Protein AF-A0A418Q0A8-F1 (afdb_monomer_lite)

Secondary structure (DSSP, 8-state):
--HHHHHHHHHHHHHHHHHHHHHHTSSS--HHHHHHHHHHHHHHHHHHHT-

Foldseek 3Di:
DPPVVLVVLVVVLVVLVVVLVVQVPDPDHDVVVNVVSVVVSVVSVCVNVDD

pLDDT: mean 86.93, std 9.68, range [46.66, 94.12]

Sequence (51 aa):
MDKAHVEAISSKHAALHAQIDAEEARVHPDDDLLARLKKEKLRLKDAMVGH

Organism: NCBI:txid2315689

InterPro domains:
  IPR007420 Protein of unknown function DUF465 [PF04325]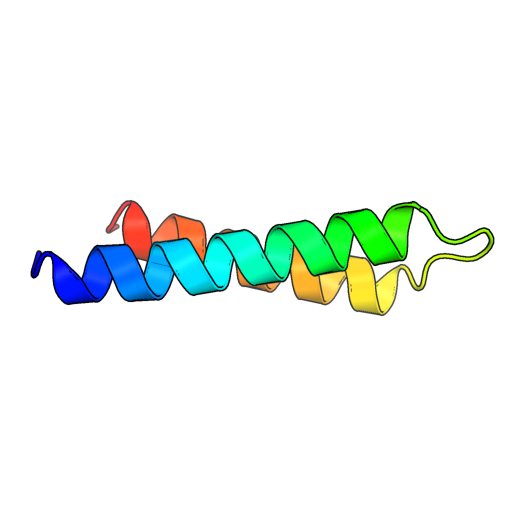 (9-48)
  IPR038444 DUF465 superfamily [G3DSA:6.10.280.50] (1-50)

Radius of gyration: 12.42 Å; chains: 1; bounding box: 23×20×35 Å

Structure (mmCIF, N/CA/C/O backbone):
data_AF-A0A418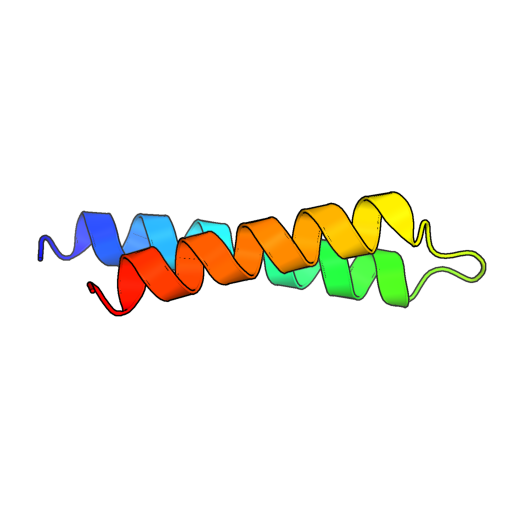Q0A8-F1
#
_entry.id   AF-A0A418Q0A8-F1
#
loop_
_atom_site.group_PDB
_atom_site.id
_atom_site.type_symbol
_atom_site.label_atom_id
_atom_site.label_alt_id
_atom_site.label_comp_id
_atom_site.label_asym_id
_atom_site.label_entity_id
_atom_site.label_seq_id
_atom_site.pdbx_PDB_ins_code
_atom_site.Cartn_x
_atom_site.Cartn_y
_atom_site.Cartn_z
_atom_site.occupancy
_atom_site.B_iso_or_equiv
_atom_site.auth_seq_id
_atom_site.auth_comp_id
_atom_site.auth_asym_id
_atom_site.auth_atom_id
_atom_site.pdbx_PDB_model_num
ATOM 1 N N . MET A 1 1 ? -12.173 4.558 19.285 1.00 54.38 1 MET A N 1
ATOM 2 C CA . MET A 1 1 ? -11.599 3.805 18.154 1.00 54.38 1 MET A CA 1
ATOM 3 C C . MET A 1 1 ? -12.235 2.426 18.156 1.00 54.38 1 MET A C 1
ATOM 5 O O . MET A 1 1 ? -11.806 1.565 18.915 1.00 54.38 1 MET A O 1
ATOM 9 N N . ASP A 1 2 ? -13.316 2.241 17.402 1.00 71.25 2 ASP A N 1
ATOM 10 C CA . ASP A 1 2 ? -13.975 0.940 17.276 1.00 71.25 2 ASP A CA 1
ATOM 11 C C . ASP A 1 2 ? -13.028 -0.067 16.619 1.00 71.25 2 ASP A C 1
ATOM 13 O O . ASP A 1 2 ? -12.449 0.207 15.567 1.00 71.25 2 ASP A O 1
ATOM 17 N N . LYS A 1 3 ? -12.859 -1.241 17.233 1.00 72.88 3 LYS A N 1
ATOM 18 C CA . LYS A 1 3 ? -11.942 -2.294 16.761 1.00 72.88 3 LYS A CA 1
ATOM 19 C C . LYS A 1 3 ? -12.194 -2.665 15.290 1.00 72.88 3 LYS A C 1
ATOM 21 O O . LYS A 1 3 ? -11.251 -2.753 14.510 1.00 72.88 3 LYS A O 1
ATOM 26 N N . ALA A 1 4 ? -13.467 -2.712 14.893 1.00 78.69 4 ALA A N 1
ATOM 27 C CA . ALA A 1 4 ? -13.894 -2.952 13.516 1.00 78.69 4 ALA A CA 1
ATOM 28 C C . ALA A 1 4 ? -13.431 -1.864 12.524 1.00 78.69 4 ALA A C 1
ATOM 30 O O . ALA A 1 4 ? -13.150 -2.161 11.364 1.00 78.69 4 ALA A O 1
ATOM 31 N N . HIS A 1 5 ? -13.326 -0.605 12.961 1.00 78.56 5 HIS A N 1
ATOM 32 C CA . HIS A 1 5 ? -12.857 0.497 12.119 1.00 78.56 5 HIS A CA 1
ATOM 33 C C . HIS A 1 5 ? -11.357 0.368 11.828 1.00 78.56 5 HIS A C 1
ATOM 35 O O . HIS A 1 5 ? -10.930 0.493 10.681 1.00 78.56 5 HIS A O 1
ATOM 41 N N . VAL A 1 6 ? -10.566 0.034 12.851 1.00 82.00 6 VAL A N 1
ATOM 42 C CA . VAL A 1 6 ? -9.122 -0.208 12.714 1.00 82.00 6 VAL A CA 1
ATOM 43 C C . VAL A 1 6 ? -8.853 -1.443 11.852 1.00 82.00 6 VAL A C 1
ATOM 45 O O . VAL A 1 6 ? -7.988 -1.402 10.981 1.00 82.00 6 VAL A O 1
ATOM 48 N N . GLU A 1 7 ? -9.622 -2.520 12.026 1.00 86.25 7 GLU A N 1
ATOM 49 C CA . GLU A 1 7 ? -9.520 -3.726 11.191 1.00 86.25 7 GLU A CA 1
ATOM 50 C C . GLU A 1 7 ? -9.853 -3.440 9.721 1.00 86.25 7 GLU A C 1
ATOM 52 O O . GLU A 1 7 ? -9.118 -3.868 8.827 1.00 86.25 7 GLU A O 1
ATOM 57 N N . ALA A 1 8 ? -10.901 -2.655 9.452 1.00 87.06 8 ALA A N 1
ATOM 58 C CA . ALA A 1 8 ? -11.263 -2.260 8.094 1.00 87.06 8 ALA A CA 1
ATOM 59 C C . ALA A 1 8 ? -10.172 -1.406 7.427 1.00 87.06 8 ALA A C 1
ATOM 61 O O . ALA A 1 8 ? -9.850 -1.616 6.255 1.00 87.06 8 ALA A O 1
ATOM 62 N N . ILE A 1 9 ? -9.582 -0.456 8.160 1.00 87.31 9 ILE A N 1
ATOM 63 C CA . ILE A 1 9 ? -8.496 0.373 7.629 1.00 87.31 9 ILE A CA 1
ATOM 64 C C . ILE A 1 9 ? -7.222 -0.458 7.422 1.00 87.31 9 ILE A C 1
ATOM 66 O O . ILE A 1 9 ? -6.582 -0.338 6.377 1.00 87.31 9 ILE A O 1
ATOM 70 N N . SER A 1 10 ? -6.888 -1.344 8.360 1.00 87.56 10 SER A N 1
ATOM 71 C CA . SER A 1 10 ? -5.742 -2.253 8.256 1.00 87.56 10 SER A CA 1
ATOM 72 C C . SER A 1 10 ? -5.863 -3.187 7.046 1.00 87.56 10 SER A C 1
ATOM 74 O O . SER A 1 10 ? -4.920 -3.315 6.264 1.00 87.56 10 SER A O 1
ATOM 76 N N . SER A 1 11 ? -7.049 -3.760 6.816 1.00 90.69 11 SER A N 1
ATOM 77 C CA . SER A 1 11 ? -7.327 -4.604 5.648 1.00 90.69 11 SER A CA 1
ATOM 78 C C . SER A 1 11 ? -7.144 -3.841 4.329 1.00 90.69 11 SER A C 1
ATOM 80 O O . SER A 1 11 ? -6.450 -4.319 3.430 1.00 90.69 11 SER A O 1
ATOM 82 N N . LYS A 1 12 ? -7.671 -2.611 4.231 1.00 90.19 12 LYS A N 1
ATOM 83 C CA . LYS A 1 12 ? -7.462 -1.741 3.059 1.00 90.19 12 LYS A CA 1
ATOM 84 C C . LYS A 1 12 ? -5.989 -1.388 2.857 1.00 90.19 12 LYS A C 1
ATOM 86 O O . LYS A 1 12 ? -5.497 -1.412 1.732 1.00 90.19 12 LYS A O 1
ATOM 91 N N . HIS A 1 13 ? -5.273 -1.090 3.938 1.00 91.00 13 HIS A N 1
ATOM 92 C CA . HIS A 1 13 ? -3.845 -0.796 3.893 1.00 91.00 13 HIS A CA 1
ATOM 93 C C . HIS A 1 13 ? -3.029 -2.003 3.402 1.00 91.00 13 HIS A C 1
ATOM 95 O O . HIS A 1 13 ? -2.143 -1.836 2.564 1.00 91.00 13 HIS A O 1
ATOM 101 N N . ALA A 1 14 ? -3.344 -3.216 3.867 1.00 92.00 14 ALA A N 1
ATOM 102 C CA . ALA A 1 14 ? -2.711 -4.448 3.398 1.00 92.00 14 ALA A CA 1
ATOM 103 C C . ALA A 1 14 ? -2.988 -4.705 1.906 1.00 92.00 14 ALA A C 1
ATOM 105 O O . ALA A 1 14 ? -2.067 -5.026 1.158 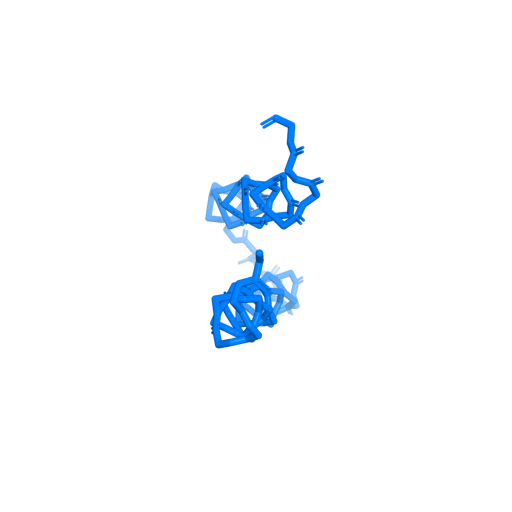1.00 92.00 14 ALA A O 1
ATOM 106 N N . ALA A 1 15 ? -4.227 -4.489 1.452 1.00 92.81 15 ALA A N 1
ATOM 107 C CA . ALA A 1 15 ? -4.599 -4.638 0.047 1.00 92.81 15 ALA A CA 1
ATOM 108 C C . ALA A 1 15 ? -3.875 -3.637 -0.871 1.00 92.81 15 ALA A C 1
ATOM 110 O O . ALA A 1 15 ? -3.451 -4.001 -1.966 1.00 92.81 15 ALA A O 1
ATOM 111 N N . LEU A 1 16 ? -3.712 -2.382 -0.440 1.00 92.62 16 LEU A N 1
ATOM 112 C CA . LEU A 1 16 ? -2.936 -1.387 -1.188 1.00 92.62 16 LEU A CA 1
ATOM 113 C C . LEU A 1 16 ? -1.450 -1.719 -1.211 1.00 92.62 16 LEU A C 1
ATOM 115 O O . LEU A 1 16 ? -0.800 -1.509 -2.228 1.00 92.62 16 LEU A O 1
ATOM 119 N N . HIS A 1 17 ? -0.911 -2.247 -0.112 1.00 92.25 17 HIS A N 1
ATOM 120 C CA . HIS A 1 17 ? 0.484 -2.664 -0.076 1.00 92.25 17 HIS A CA 1
ATOM 121 C C . HIS A 1 17 ? 0.748 -3.776 -1.093 1.00 92.25 17 HIS A C 1
ATOM 123 O O . HIS A 1 17 ? 1.624 -3.609 -1.929 1.00 92.25 17 HIS A O 1
ATOM 129 N N . ALA A 1 18 ? -0.093 -4.814 -1.114 1.00 94.12 18 ALA A N 1
ATOM 130 C CA . ALA A 1 18 ? 0.014 -5.904 -2.081 1.00 94.12 18 ALA A CA 1
ATOM 131 C C . ALA A 1 18 ? -0.106 -5.431 -3.542 1.00 94.12 18 ALA A C 1
ATOM 133 O O . ALA A 1 18 ? 0.599 -5.940 -4.407 1.00 94.12 18 ALA A O 1
ATOM 134 N N . GLN A 1 19 ? -0.969 -4.447 -3.824 1.00 92.56 19 GLN A N 1
ATOM 135 C CA . GLN A 1 19 ? -1.080 -3.847 -5.161 1.00 92.56 19 GLN A CA 1
ATOM 136 C C . GLN A 1 19 ? 0.184 -3.082 -5.563 1.00 92.56 19 GLN A C 1
ATOM 138 O O . GLN A 1 19 ? 0.611 -3.186 -6.707 1.00 92.56 19 GLN A O 1
ATOM 143 N N . ILE A 1 20 ? 0.794 -2.344 -4.630 1.00 92.50 20 ILE A N 1
ATOM 144 C CA . ILE A 1 20 ? 2.065 -1.650 -4.869 1.00 92.50 20 ILE A CA 1
ATOM 145 C C . ILE A 1 20 ? 3.170 -2.669 -5.142 1.00 92.50 20 ILE A C 1
ATOM 147 O O . ILE A 1 20 ? 3.846 -2.543 -6.151 1.00 92.50 20 ILE A O 1
ATOM 151 N N . ASP A 1 21 ? 3.315 -3.696 -4.301 1.00 93.94 21 ASP A N 1
ATOM 152 C CA . ASP A 1 21 ? 4.348 -4.725 -4.475 1.00 93.94 21 ASP A CA 1
ATOM 153 C C . ASP A 1 21 ? 4.183 -5.480 -5.803 1.00 93.94 21 ASP A C 1
ATOM 155 O O . ASP A 1 21 ? 5.161 -5.747 -6.500 1.00 93.94 21 ASP A O 1
ATOM 159 N N . ALA A 1 22 ? 2.940 -5.786 -6.191 1.00 93.25 22 ALA A N 1
ATOM 160 C CA . ALA A 1 22 ? 2.646 -6.417 -7.472 1.00 93.25 22 ALA A CA 1
ATOM 161 C C . ALA A 1 22 ? 3.009 -5.520 -8.663 1.00 93.25 22 ALA A C 1
ATOM 163 O O . ALA A 1 22 ? 3.506 -6.034 -9.661 1.00 93.25 22 ALA A O 1
ATOM 164 N N . GLU A 1 23 ? 2.770 -4.210 -8.564 1.00 91.81 23 GLU A N 1
ATOM 165 C CA . GLU A 1 23 ? 3.087 -3.239 -9.614 1.00 91.81 23 GLU A CA 1
ATOM 166 C C . GLU A 1 23 ? 4.598 -2.949 -9.683 1.00 91.81 23 GLU A C 1
ATOM 168 O O . GLU A 1 23 ? 5.156 -2.951 -10.77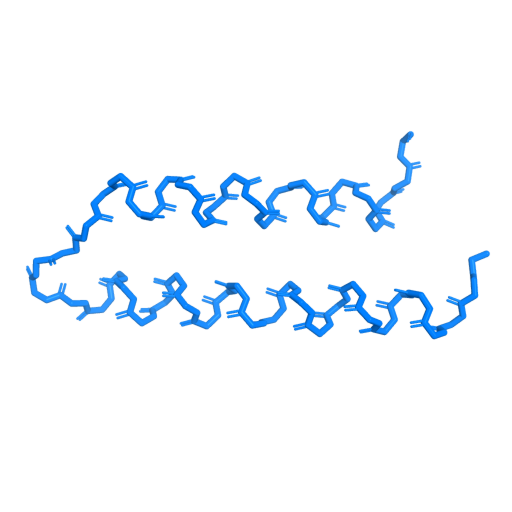5 1.00 91.81 23 GLU A O 1
ATOM 173 N N . GLU A 1 24 ? 5.291 -2.818 -8.543 1.00 91.44 24 GLU A N 1
ATOM 174 C CA . GLU A 1 24 ? 6.759 -2.665 -8.471 1.00 91.44 24 GLU A CA 1
ATOM 175 C C . GLU A 1 24 ? 7.503 -3.902 -8.992 1.00 91.44 24 GLU A C 1
ATOM 177 O O . GLU A 1 24 ? 8.608 -3.783 -9.517 1.00 91.44 24 GLU A O 1
ATOM 182 N N . ALA A 1 25 ? 6.898 -5.089 -8.886 1.00 92.56 25 ALA A N 1
ATOM 183 C CA . ALA A 1 25 ? 7.455 -6.326 -9.427 1.00 92.56 25 ALA A CA 1
ATOM 184 C C . ALA A 1 25 ? 7.301 -6.464 -10.955 1.00 92.56 25 ALA A C 1
ATOM 186 O O . ALA A 1 25 ? 7.838 -7.409 -11.542 1.00 92.56 25 ALA A O 1
ATOM 187 N N . ARG A 1 26 ? 6.564 -5.567 -11.626 1.00 91.81 26 ARG A N 1
ATOM 188 C CA . ARG A 1 26 ? 6.399 -5.616 -13.086 1.00 91.81 26 ARG A CA 1
ATOM 189 C C . ARG A 1 26 ? 7.668 -5.129 -13.774 1.00 91.81 26 ARG A C 1
ATOM 191 O O . ARG A 1 26 ? 8.336 -4.212 -13.322 1.00 91.81 26 ARG A O 1
ATOM 198 N N . VAL A 1 27 ? 7.959 -5.712 -14.937 1.00 90.56 27 VAL A N 1
ATOM 199 C CA . VAL A 1 27 ? 9.095 -5.310 -15.791 1.00 90.56 27 VAL A CA 1
ATOM 200 C C . VAL A 1 27 ? 8.972 -3.849 -16.252 1.00 90.56 27 VAL A C 1
ATOM 202 O O . VAL A 1 27 ? 9.977 -3.168 -16.436 1.00 90.56 27 VAL A O 1
ATOM 205 N N . HIS A 1 28 ? 7.736 -3.368 -16.405 1.00 88.94 28 HIS A N 1
ATOM 206 C CA . HIS A 1 28 ? 7.404 -1.974 -16.678 1.00 88.94 28 HIS A CA 1
ATOM 207 C C . HIS A 1 28 ? 6.329 -1.527 -15.682 1.00 88.94 28 HIS A C 1
ATOM 209 O O . HIS A 1 28 ? 5.145 -1.744 -15.955 1.00 88.94 28 HIS A O 1
ATOM 215 N N . PRO A 1 29 ? 6.725 -0.999 -14.514 1.00 89.44 29 PRO A N 1
ATOM 216 C CA . PRO A 1 29 ? 5.776 -0.470 -13.548 1.00 89.44 29 PRO A CA 1
ATOM 217 C C . PRO A 1 29 ? 5.129 0.807 -14.095 1.00 89.44 29 PRO A C 1
ATOM 219 O O . PRO A 1 29 ? 5.789 1.627 -14.735 1.00 89.44 29 PRO A O 1
ATOM 222 N N . ASP A 1 30 ? 3.838 0.983 -13.834 1.00 93.50 30 ASP A N 1
ATOM 223 C CA . ASP A 1 30 ? 3.160 2.260 -14.048 1.00 93.50 30 ASP A CA 1
ATOM 224 C C . ASP A 1 30 ? 3.449 3.192 -12.859 1.00 93.50 30 ASP A C 1
ATOM 226 O O . ASP A 1 30 ? 2.844 3.073 -11.791 1.00 93.50 30 ASP A O 1
ATOM 230 N N . ASP A 1 31 ? 4.398 4.115 -13.036 1.00 91.12 31 ASP A N 1
ATOM 231 C CA . ASP A 1 31 ? 4.815 5.070 -12.002 1.00 91.12 31 ASP A CA 1
ATOM 232 C C . ASP A 1 31 ? 3.670 5.983 -11.520 1.00 91.12 31 ASP A C 1
ATOM 234 O O . ASP A 1 31 ? 3.607 6.325 -10.333 1.00 91.12 31 ASP A O 1
ATOM 238 N N . ASP A 1 32 ? 2.733 6.354 -12.399 1.00 93.50 32 ASP A N 1
ATOM 239 C CA . ASP A 1 32 ? 1.565 7.172 -12.051 1.00 93.50 32 ASP A CA 1
ATOM 240 C C . ASP A 1 32 ? 0.592 6.386 -11.164 1.00 93.50 32 ASP A C 1
ATOM 242 O O . ASP A 1 32 ? 0.092 6.897 -10.149 1.00 93.50 32 ASP A O 1
ATOM 246 N N . LEU A 1 33 ? 0.339 5.122 -11.513 1.00 91.19 33 LEU A N 1
ATOM 247 C CA . LEU A 1 33 ? -0.439 4.202 -10.688 1.00 91.19 33 LEU A CA 1
ATOM 248 C C . LEU A 1 33 ? 0.247 3.983 -9.336 1.00 91.19 33 LEU A C 1
ATOM 250 O O . LEU A 1 33 ? -0.396 4.097 -8.289 1.00 91.19 33 LEU A O 1
ATOM 254 N N . LEU A 1 34 ? 1.558 3.754 -9.340 1.00 92.56 34 LEU A N 1
ATOM 255 C CA . LEU A 1 34 ? 2.355 3.546 -8.139 1.00 92.56 34 LEU A CA 1
ATOM 256 C C . LEU A 1 34 ? 2.291 4.749 -7.192 1.00 92.56 34 LEU A C 1
ATOM 258 O O . LEU A 1 34 ? 2.074 4.596 -5.986 1.00 92.56 34 LEU A O 1
ATOM 262 N N . ALA A 1 35 ? 2.433 5.960 -7.734 1.00 93.56 35 ALA A N 1
ATOM 263 C CA . ALA A 1 35 ? 2.345 7.203 -6.980 1.00 93.56 35 ALA A CA 1
ATOM 264 C C . ALA A 1 35 ? 0.949 7.397 -6.368 1.00 93.56 35 ALA A C 1
ATOM 266 O O . ALA A 1 35 ? 0.829 7.795 -5.203 1.00 93.56 35 ALA A O 1
ATOM 267 N N . ARG A 1 36 ? -0.116 7.069 -7.113 1.00 93.50 36 ARG A N 1
ATOM 268 C CA . ARG A 1 36 ? -1.500 7.105 -6.609 1.00 93.50 36 ARG A CA 1
ATOM 269 C C . ARG A 1 36 ? -1.712 6.110 -5.473 1.00 93.50 36 ARG A C 1
ATOM 271 O O . ARG A 1 36 ? -2.198 6.514 -4.415 1.00 93.50 36 ARG A O 1
ATOM 278 N N . LEU A 1 37 ? -1.293 4.856 -5.650 1.00 92.50 37 LEU A N 1
ATOM 279 C CA . LEU A 1 37 ? -1.421 3.806 -4.638 1.00 92.50 37 LEU A CA 1
ATOM 280 C C . LEU A 1 37 ? -0.637 4.152 -3.362 1.00 92.50 37 LEU A C 1
ATOM 282 O O . LEU A 1 37 ? -1.171 4.055 -2.255 1.00 92.50 37 LEU A O 1
ATOM 286 N N . LYS A 1 38 ? 0.605 4.639 -3.495 1.00 92.19 38 LYS A N 1
ATOM 287 C CA . LYS A 1 38 ? 1.438 5.086 -2.362 1.00 92.19 38 LYS A CA 1
ATOM 288 C C . LYS A 1 38 ? 0.795 6.262 -1.615 1.00 92.19 38 LYS A C 1
ATOM 290 O O . LYS A 1 38 ? 0.796 6.281 -0.382 1.00 92.19 38 LYS A O 1
ATOM 295 N N . LYS A 1 39 ? 0.185 7.214 -2.330 1.00 93.75 39 LYS A N 1
ATOM 296 C CA . LYS A 1 39 ? -0.530 8.355 -1.730 1.00 93.75 39 LYS A CA 1
ATOM 297 C C . LYS A 1 39 ? -1.798 7.924 -0.991 1.00 93.75 39 LYS A C 1
ATOM 299 O O . LYS A 1 39 ? -2.091 8.450 0.081 1.00 93.75 39 LYS A O 1
ATOM 304 N N . GLU A 1 40 ? -2.538 6.963 -1.533 1.00 91.25 40 GLU A N 1
ATOM 305 C CA . GLU A 1 40 ? -3.723 6.408 -0.877 1.00 91.25 40 GLU A CA 1
ATOM 306 C C . GLU A 1 40 ? -3.353 5.612 0.382 1.00 91.25 40 GLU A C 1
ATOM 308 O O . GLU A 1 40 ? -3.954 5.810 1.441 1.00 91.25 40 GLU A O 1
ATOM 313 N N . LYS A 1 41 ? -2.275 4.819 0.315 1.00 90.94 41 LYS A N 1
ATOM 314 C CA . LYS A 1 41 ? -1.696 4.128 1.475 1.00 90.94 41 LYS A CA 1
ATOM 315 C C . LYS A 1 41 ? -1.294 5.115 2.576 1.00 90.94 41 LYS A C 1
ATOM 317 O O . LYS A 1 41 ? -1.574 4.866 3.748 1.00 90.94 41 LYS A O 1
ATOM 322 N N . LEU A 1 42 ? -0.676 6.243 2.211 1.00 91.00 42 LEU A N 1
ATOM 323 C CA . LEU A 1 42 ? -0.289 7.290 3.160 1.00 91.00 42 LEU A CA 1
ATOM 324 C C . LEU A 1 42 ? -1.508 7.899 3.867 1.00 91.00 42 LE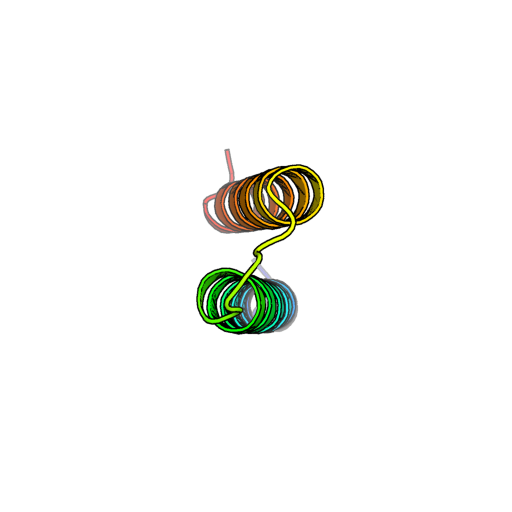U A C 1
ATOM 326 O O . LEU A 1 42 ? -1.485 8.033 5.085 1.00 91.00 42 LEU A O 1
ATOM 330 N N . ARG A 1 43 ? -2.593 8.190 3.137 1.00 89.19 43 ARG A N 1
ATOM 331 C CA . ARG A 1 43 ? -3.847 8.704 3.721 1.00 89.19 43 ARG A CA 1
ATOM 332 C C . ARG A 1 43 ? -4.490 7.723 4.700 1.00 89.19 43 ARG A C 1
ATOM 334 O O . ARG A 1 43 ? -4.966 8.137 5.748 1.00 89.19 43 ARG A O 1
ATOM 341 N N . LEU A 1 44 ? -4.502 6.429 4.374 1.00 87.12 44 LEU A N 1
ATOM 342 C CA . LEU A 1 44 ? -5.028 5.396 5.276 1.00 87.12 44 LEU A CA 1
ATOM 343 C C . LEU A 1 44 ? -4.162 5.243 6.527 1.00 87.12 44 LEU A C 1
ATOM 345 O O . LEU A 1 44 ? -4.692 5.050 7.616 1.00 87.12 44 LEU A O 1
ATOM 349 N N . LYS A 1 45 ? -2.838 5.358 6.384 1.00 85.81 45 LYS A N 1
ATOM 350 C CA . LYS A 1 45 ? -1.917 5.363 7.522 1.00 85.81 45 LYS A CA 1
ATOM 351 C C . LYS A 1 45 ? -2.160 6.566 8.435 1.00 85.81 45 LYS A C 1
ATOM 353 O O . LYS A 1 45 ? -2.200 6.391 9.646 1.00 85.81 45 LYS A O 1
ATOM 358 N N . ASP A 1 46 ? -2.369 7.745 7.860 1.00 86.50 46 ASP A N 1
ATOM 359 C CA . ASP A 1 46 ? -2.684 8.973 8.595 1.00 86.50 46 ASP A CA 1
ATOM 360 C C . ASP A 1 46 ? -4.023 8.856 9.346 1.00 86.50 46 ASP A C 1
ATOM 362 O O . ASP A 1 46 ? -4.092 9.102 10.547 1.00 86.50 46 ASP A O 1
ATOM 366 N N . ALA A 1 47 ? -5.051 8.311 8.684 1.00 82.81 47 ALA A N 1
ATOM 367 C CA . ALA A 1 47 ? -6.347 8.023 9.299 1.00 82.81 47 ALA A CA 1
ATOM 368 C C . ALA A 1 47 ? -6.275 6.984 10.439 1.00 82.81 47 ALA A C 1
ATOM 370 O O . ALA A 1 47 ? -7.073 7.053 11.370 1.00 82.81 47 ALA A O 1
ATOM 371 N N . 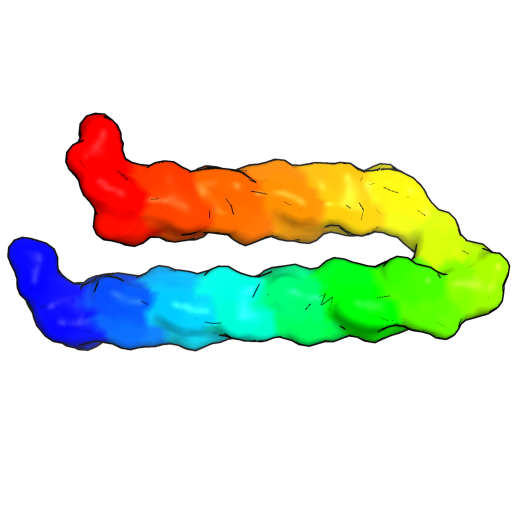MET A 1 48 ? -5.333 6.028 10.395 1.00 78.38 48 MET A N 1
ATOM 372 C CA . MET A 1 48 ? -5.082 5.107 11.519 1.00 78.38 48 MET A CA 1
ATOM 373 C C . MET A 1 48 ? -4.364 5.780 12.684 1.00 78.38 48 MET A C 1
ATOM 375 O O . MET A 1 48 ? -4.636 5.448 13.835 1.00 78.38 48 MET A O 1
ATOM 379 N N . VAL A 1 49 ? -3.409 6.663 12.385 1.00 80.88 49 VAL A N 1
ATOM 380 C CA . VAL A 1 49 ? -2.597 7.349 13.398 1.00 80.88 49 VAL A CA 1
ATOM 381 C C . VAL A 1 49 ? -3.397 8.459 14.087 1.00 80.88 49 VAL A C 1
ATOM 383 O O . VAL A 1 49 ? -3.137 8.734 15.254 1.00 80.88 49 VAL A O 1
ATOM 386 N N . GLY A 1 50 ? -4.426 8.998 13.428 1.00 65.12 50 GLY A N 1
ATOM 387 C CA . GLY A 1 50 ? -5.417 9.873 14.047 1.00 65.12 50 GLY A CA 1
ATOM 388 C C . GLY A 1 50 ? -4.831 11.222 14.448 1.00 65.12 50 GLY A C 1
ATOM 389 O O . GLY A 1 50 ? -4.722 11.513 15.639 1.00 65.12 50 GLY A O 1
ATOM 390 N N . HIS A 1 51 ? -4.460 12.028 13.453 1.00 46.66 51 HIS A N 1
ATOM 391 C CA . HIS A 1 51 ? -4.222 13.457 13.649 1.00 46.66 51 HIS A CA 1
ATOM 392 C C . HIS A 1 51 ? -5.514 14.270 13.467 1.00 46.66 51 HIS A C 1
ATOM 394 O O . HIS A 1 51 ? -6.410 13.810 12.722 1.00 46.66 51 HIS A O 1
#